Protein AF-A0A951N582-F1 (afdb_monomer_lite)

S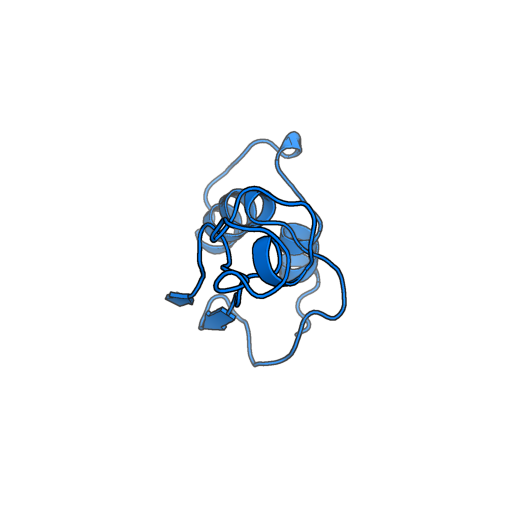econdary structure (DSSP, 8-state):
-EEE--S----TTSSSSSSS-SSSHHHH----EEEBTTB-S----S---GGGHHHHHHHHTT----GGG--HHHHHHHTT--

pLDDT: mean 84.68, std 11.53, range [45.84, 96.5]

Structure (mmCIF, N/CA/C/O backbone):
data_AF-A0A951N582-F1
#
_entry.id   AF-A0A951N582-F1
#
loop_
_atom_site.group_PDB
_atom_site.id
_atom_site.type_symbol
_atom_site.label_atom_id
_atom_site.label_alt_id
_atom_site.label_comp_id
_atom_site.label_asym_id
_atom_site.label_entity_id
_atom_site.label_seq_id
_atom_site.pdbx_PDB_ins_code
_atom_site.Cartn_x
_atom_site.Cartn_y
_atom_site.Cartn_z
_atom_site.occupancy
_atom_site.B_iso_or_equiv
_atom_site.auth_seq_id
_atom_site.auth_comp_id
_atom_site.auth_asym_id
_atom_site.auth_atom_id
_atom_site.pdbx_PDB_model_num
ATOM 1 N N . MET A 1 1 ? -7.967 -11.092 11.741 1.00 82.00 1 MET A N 1
ATOM 2 C CA . MET A 1 1 ? -7.524 -10.020 10.830 1.00 82.00 1 MET A CA 1
ATOM 3 C C . MET A 1 1 ? -6.549 -10.600 9.833 1.00 82.00 1 MET A C 1
ATOM 5 O O . MET A 1 1 ? -5.668 -11.339 10.252 1.00 82.00 1 MET A O 1
ATOM 9 N N . ILE A 1 2 ? -6.685 -10.248 8.561 1.00 88.75 2 ILE A N 1
ATOM 10 C CA . ILE A 1 2 ? -5.693 -10.521 7.523 1.00 88.75 2 ILE A CA 1
ATOM 11 C C . ILE A 1 2 ? -5.345 -9.184 6.867 1.00 88.75 2 ILE A C 1
ATOM 13 O O . ILE A 1 2 ? -6.246 -8.443 6.482 1.00 88.75 2 ILE A O 1
ATOM 17 N N . LEU A 1 3 ? -4.049 -8.897 6.750 1.00 90.62 3 LEU A N 1
ATOM 18 C CA . LEU A 1 3 ? -3.505 -7.789 5.970 1.00 90.62 3 LEU A CA 1
ATOM 19 C C . LEU A 1 3 ? -2.675 -8.379 4.831 1.00 90.62 3 LEU A C 1
ATOM 21 O O . LEU A 1 3 ? -1.731 -9.130 5.071 1.00 90.62 3 LEU A O 1
ATOM 25 N N . PHE A 1 4 ? -3.025 -8.024 3.600 1.00 93.56 4 PHE A N 1
ATOM 26 C CA . PHE A 1 4 ? -2.226 -8.294 2.413 1.00 93.56 4 PHE A CA 1
ATOM 27 C C . PHE A 1 4 ? -1.602 -6.987 1.933 1.00 93.56 4 PHE A C 1
ATOM 29 O O . PHE A 1 4 ? -2.325 -6.020 1.704 1.00 93.56 4 PHE A O 1
ATOM 36 N N . THR A 1 5 ? -0.279 -6.944 1.785 1.00 95.81 5 THR A N 1
ATOM 37 C CA . THR A 1 5 ? 0.427 -5.772 1.254 1.00 95.81 5 THR A CA 1
ATOM 38 C C . THR A 1 5 ? 1.801 -6.142 0.680 1.00 95.81 5 THR A C 1
ATOM 40 O O . THR A 1 5 ? 2.190 -7.311 0.703 1.00 95.81 5 THR A O 1
ATOM 43 N N . SER A 1 6 ? 2.532 -5.153 0.164 1.00 96.50 6 SER A N 1
ATOM 44 C CA . SER A 1 6 ? 3.923 -5.258 -0.291 1.00 96.50 6 SER A CA 1
ATOM 45 C C . SER A 1 6 ? 4.737 -4.083 0.253 1.00 96.50 6 SER A C 1
ATOM 47 O O . SER A 1 6 ? 4.195 -3.001 0.455 1.00 96.50 6 SER A O 1
ATOM 49 N N . ASP A 1 7 ? 6.040 -4.269 0.450 1.00 94.94 7 ASP A N 1
ATOM 50 C CA . ASP A 1 7 ? 6.959 -3.196 0.848 1.00 94.94 7 ASP A CA 1
ATOM 51 C C . ASP A 1 7 ? 7.138 -2.167 -0.277 1.00 94.94 7 ASP A C 1
ATOM 53 O O . ASP A 1 7 ? 7.140 -0.959 -0.048 1.00 94.94 7 ASP A O 1
ATOM 57 N N . HIS A 1 8 ? 7.257 -2.650 -1.513 1.00 95.38 8 HIS A N 1
ATOM 58 C CA . HIS A 1 8 ? 7.456 -1.837 -2.705 1.00 95.38 8 HIS A CA 1
ATOM 59 C C . HIS A 1 8 ? 6.841 -2.497 -3.944 1.00 95.38 8 HIS A C 1
ATOM 61 O O . HIS A 1 8 ? 6.500 -3.683 -3.941 1.00 95.38 8 HIS A O 1
ATOM 67 N N . ALA A 1 9 ? 6.727 -1.720 -5.026 1.00 95.38 9 ALA A N 1
ATOM 68 C CA . ALA A 1 9 ? 6.367 -2.222 -6.347 1.00 95.38 9 ALA A CA 1
ATOM 69 C C . ALA A 1 9 ? 7.601 -2.311 -7.264 1.00 95.38 9 ALA A C 1
ATOM 71 O O . ALA A 1 9 ? 8.734 -2.012 -6.876 1.00 95.38 9 ALA A O 1
ATOM 72 N N . CYS A 1 10 ? 7.385 -2.776 -8.489 1.00 94.69 10 CYS A N 1
ATOM 73 C CA . CYS A 1 10 ? 8.420 -2.968 -9.492 1.00 94.69 10 CYS A CA 1
ATOM 74 C C . CYS A 1 10 ? 7.866 -2.562 -10.853 1.00 94.69 10 CYS A C 1
ATOM 76 O O . CYS A 1 10 ? 6.849 -3.094 -11.297 1.00 94.69 10 CYS A O 1
ATOM 78 N N . HIS A 1 11 ? 8.569 -1.675 -11.555 1.00 94.50 11 HIS A N 1
ATOM 79 C CA . HIS A 1 11 ? 8.187 -1.296 -12.914 1.00 94.50 11 HIS A CA 1
ATOM 80 C C . HIS A 1 11 ? 8.783 -2.227 -13.978 1.00 94.50 11 HIS A C 1
ATOM 82 O O . HIS A 1 11 ? 8.719 -1.918 -15.168 1.00 94.50 11 HIS A O 1
ATOM 88 N N . PHE A 1 12 ? 9.441 -3.319 -13.579 1.00 94.81 12 PHE A N 1
ATOM 89 C CA . PHE A 1 12 ? 9.991 -4.342 -14.474 1.00 94.81 12 PHE A CA 1
ATOM 90 C C . PHE A 1 12 ? 10.875 -3.781 -15.602 1.00 94.81 12 PHE A C 1
ATOM 92 O O . PHE A 1 12 ? 10.736 -4.173 -16.756 1.00 94.81 12 PHE A O 1
ATOM 99 N N . ARG A 1 13 ? 11.767 -2.823 -15.295 1.00 93.25 13 ARG A N 1
ATOM 100 C CA . ARG A 1 13 ? 12.662 -2.178 -16.284 1.00 93.25 13 ARG A CA 1
ATOM 101 C C . ARG A 1 13 ? 11.961 -1.475 -17.461 1.00 93.25 13 ARG A C 1
ATOM 103 O O . ARG A 1 13 ? 12.599 -1.140 -18.448 1.00 93.25 13 ARG A O 1
ATOM 110 N N . THR A 1 14 ? 10.666 -1.163 -17.352 1.00 93.75 14 THR A N 1
ATOM 111 C CA . THR A 1 14 ? 9.908 -0.434 -18.395 1.00 93.75 14 THR A CA 1
ATOM 112 C C . THR A 1 14 ? 10.127 1.090 -18.428 1.00 93.75 14 THR A C 1
ATOM 114 O O . THR A 1 14 ? 9.457 1.792 -19.191 1.00 93.75 14 THR A O 1
ATOM 117 N N . ARG A 1 15 ? 11.006 1.642 -17.578 1.00 86.75 15 ARG A N 1
ATOM 118 C CA . ARG A 1 15 ? 11.236 3.097 -17.442 1.00 86.75 15 ARG A CA 1
ATOM 119 C C . ARG A 1 15 ? 12.717 3.452 -17.423 1.00 86.75 15 ARG A C 1
ATOM 121 O O . ARG A 1 15 ? 13.164 4.250 -18.236 1.00 86.75 15 ARG A O 1
ATOM 128 N N . ASN A 1 16 ? 13.471 2.836 -16.521 1.00 88.56 16 ASN A N 1
ATOM 129 C CA . ASN A 1 16 ? 14.926 2.927 -16.454 1.00 88.56 16 ASN A CA 1
ATOM 130 C C . ASN A 1 16 ? 15.544 1.516 -16.535 1.00 88.56 16 ASN A C 1
ATOM 132 O O . ASN A 1 16 ? 14.829 0.512 -16.538 1.00 88.56 16 ASN A O 1
ATOM 136 N N . ALA A 1 17 ? 16.875 1.433 -16.572 1.00 90.25 17 ALA A N 1
ATOM 137 C CA . ALA A 1 17 ? 17.613 0.166 -16.579 1.00 90.25 17 ALA A CA 1
ATOM 138 C C . ALA A 1 17 ? 17.616 -0.568 -15.213 1.00 90.25 17 ALA A C 1
ATOM 140 O O . ALA A 1 17 ? 18.486 -1.397 -14.945 1.00 90.25 17 ALA A O 1
ATOM 141 N N . GLU A 1 18 ? 16.643 -0.284 -14.345 1.00 91.12 18 GLU A N 1
ATOM 142 C CA . GLU A 1 18 ? 16.491 -0.836 -13.004 1.00 91.12 18 GLU A CA 1
ATOM 143 C C . GLU A 1 18 ? 15.071 -1.380 -12.745 1.00 91.12 18 GLU A C 1
ATOM 145 O O . GLU A 1 18 ? 14.188 -1.287 -13.588 1.00 91.12 18 GLU A O 1
ATOM 150 N N . TYR A 1 19 ? 14.842 -2.037 -11.604 1.00 91.56 19 TYR A N 1
ATOM 151 C CA . TYR A 1 19 ? 13.545 -2.648 -11.272 1.00 91.56 19 TYR A CA 1
ATOM 152 C C . TYR A 1 19 ? 12.678 -1.767 -10.365 1.00 91.56 19 TYR A C 1
ATOM 154 O O . TYR A 1 19 ? 11.458 -1.729 -10.521 1.00 91.56 19 TYR A O 1
ATOM 162 N N . LYS A 1 20 ? 13.319 -1.089 -9.409 1.00 91.81 20 LYS A N 1
ATOM 163 C CA . LYS A 1 20 ? 12.707 -0.225 -8.394 1.00 91.81 20 LYS A CA 1
ATOM 164 C C . LYS A 1 20 ? 13.585 1.017 -8.184 1.00 91.81 20 LYS A C 1
ATOM 166 O O . LYS A 1 20 ? 14.336 1.375 -9.084 1.00 91.81 20 LYS A O 1
ATOM 171 N N . ARG A 1 21 ? 13.474 1.689 -7.028 1.00 93.56 21 ARG A N 1
ATOM 172 C CA . ARG A 1 21 ? 14.235 2.913 -6.676 1.00 93.56 21 A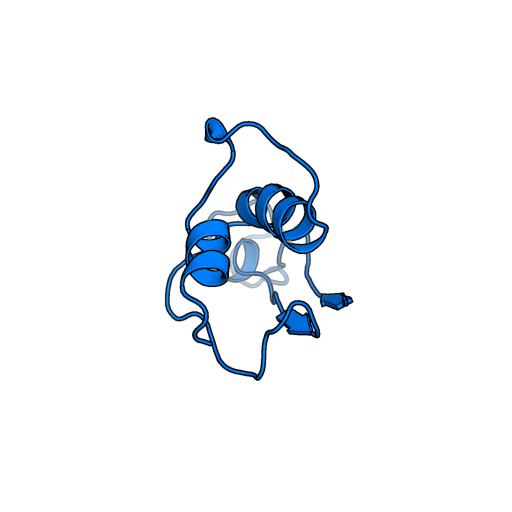RG A CA 1
ATOM 173 C C . ARG A 1 21 ? 13.993 4.085 -7.638 1.00 93.56 21 ARG A C 1
ATOM 175 O O . ARG A 1 21 ? 14.909 4.749 -8.108 1.00 93.56 21 ARG A O 1
ATOM 182 N N . SER A 1 22 ? 12.721 4.358 -7.898 1.00 92.31 22 SER A N 1
ATOM 183 C CA . SER A 1 22 ? 12.264 5.498 -8.695 1.00 92.31 22 SER A CA 1
ATOM 184 C C . SER A 1 22 ? 10.944 6.020 -8.138 1.00 92.31 22 SER A C 1
ATOM 186 O O . SER A 1 22 ? 10.158 5.215 -7.643 1.00 92.31 22 SER A O 1
ATOM 188 N N . CYS A 1 23 ? 10.624 7.295 -8.348 1.00 93.06 23 CYS A N 1
ATOM 189 C CA . CYS A 1 23 ? 9.342 7.882 -7.931 1.00 93.06 23 CYS A CA 1
ATOM 190 C C . CYS A 1 23 ? 8.170 7.595 -8.891 1.00 93.06 23 CYS A C 1
ATOM 192 O O . CYS A 1 23 ? 7.132 8.238 -8.799 1.00 93.06 23 CYS A O 1
ATOM 194 N N . HIS A 1 24 ? 8.325 6.674 -9.845 1.00 94.12 24 HIS A N 1
ATOM 195 C CA . HIS A 1 24 ? 7.225 6.264 -10.715 1.00 94.12 24 HIS A CA 1
ATOM 196 C C . HIS A 1 24 ? 6.175 5.472 -9.935 1.00 94.12 24 HIS A C 1
ATOM 198 O O . HIS A 1 24 ? 6.540 4.609 -9.139 1.00 94.12 24 HIS A O 1
ATOM 204 N N . ASP A 1 25 ? 4.896 5.672 -10.258 1.00 93.81 25 ASP A N 1
ATOM 205 C CA . ASP A 1 25 ? 3.773 4.931 -9.664 1.00 93.81 25 ASP A CA 1
ATOM 206 C C . ASP A 1 25 ? 3.996 3.418 -9.663 1.00 93.81 25 ASP A C 1
ATOM 208 O O . ASP A 1 25 ? 3.782 2.761 -8.650 1.00 93.81 25 ASP A O 1
ATOM 212 N N . ALA A 1 26 ? 4.529 2.869 -10.756 1.00 93.75 26 ALA A N 1
ATOM 213 C CA . ALA A 1 26 ? 4.836 1.445 -10.881 1.00 93.75 26 ALA A CA 1
ATOM 214 C C . ALA A 1 26 ? 5.925 0.929 -9.907 1.00 93.75 26 ALA A C 1
ATOM 216 O O . ALA A 1 26 ? 6.108 -0.278 -9.793 1.00 93.75 26 ALA A O 1
ATOM 217 N N . SER A 1 27 ? 6.636 1.814 -9.202 1.00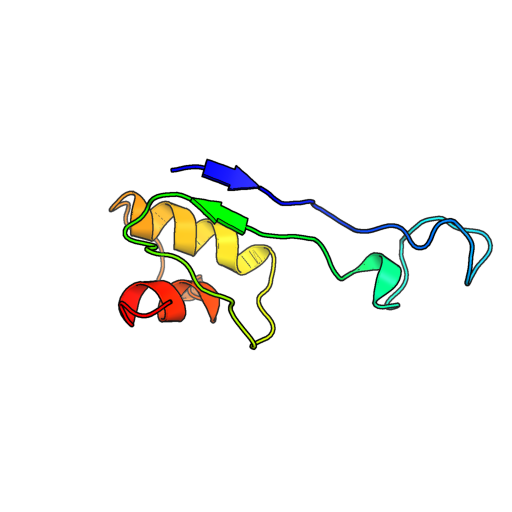 95.25 27 SER A N 1
ATOM 218 C CA . SER A 1 27 ? 7.622 1.482 -8.160 1.00 95.25 27 SER A CA 1
ATOM 219 C C . SER A 1 27 ? 7.133 1.774 -6.737 1.00 95.25 27 SER A C 1
ATOM 221 O O . SER A 1 27 ? 7.689 1.213 -5.793 1.00 95.25 27 SER A O 1
ATOM 223 N N . ILE A 1 28 ? 6.114 2.627 -6.567 1.00 94.75 28 ILE A N 1
ATOM 224 C CA . ILE A 1 28 ? 5.662 3.108 -5.246 1.00 94.75 28 ILE A CA 1
ATOM 225 C C . ILE A 1 28 ? 4.223 2.707 -4.888 1.00 94.75 28 ILE A C 1
ATOM 227 O O . ILE A 1 28 ? 3.880 2.685 -3.711 1.00 94.75 28 ILE A O 1
ATOM 231 N N . ARG A 1 29 ? 3.370 2.381 -5.868 1.00 95.19 29 ARG A N 1
ATOM 232 C CA . ARG A 1 29 ? 1.980 1.965 -5.631 1.00 95.19 29 ARG A CA 1
ATOM 233 C C . ARG A 1 29 ? 1.933 0.461 -5.399 1.00 95.19 29 ARG A C 1
ATOM 235 O O . ARG A 1 29 ? 2.144 -0.319 -6.324 1.00 95.19 29 ARG A O 1
ATOM 242 N N . VAL A 1 30 ? 1.635 0.067 -4.168 1.00 96.44 30 VAL A N 1
ATOM 243 C CA . VAL A 1 30 ? 1.519 -1.335 -3.755 1.00 96.44 30 VAL A CA 1
ATOM 244 C C . VAL A 1 30 ? 0.055 -1.730 -3.560 1.00 96.44 30 VAL A C 1
ATOM 246 O O . VAL A 1 30 ? -0.754 -0.885 -3.165 1.00 96.44 30 VAL A O 1
ATOM 249 N N . PRO A 1 31 ? -0.320 -2.990 -3.840 1.00 94.81 31 PRO A N 1
ATOM 250 C CA . PRO A 1 31 ? -1.626 -3.492 -3.443 1.00 94.81 31 PRO A CA 1
ATOM 251 C C . PRO A 1 31 ? -1.688 -3.566 -1.915 1.00 94.81 31 PRO A C 1
ATOM 253 O O . PRO A 1 31 ? -0.741 -4.032 -1.289 1.00 94.81 31 PRO A O 1
ATOM 256 N N . THR A 1 32 ? -2.807 -3.145 -1.329 1.00 92.94 32 THR A N 1
ATOM 257 C CA . THR A 1 32 ? -3.064 -3.257 0.111 1.00 92.94 32 THR A CA 1
ATOM 258 C C . THR A 1 32 ? -4.529 -3.611 0.323 1.00 92.94 32 THR A C 1
ATOM 260 O O . THR A 1 32 ? -5.402 -2.949 -0.236 1.00 92.94 32 THR A O 1
ATOM 263 N N . ALA A 1 33 ? -4.801 -4.649 1.111 1.00 91.12 33 ALA A N 1
ATOM 264 C CA . ALA A 1 33 ? -6.151 -5.090 1.440 1.00 91.12 33 ALA A CA 1
ATOM 265 C C . ALA A 1 33 ? -6.235 -5.597 2.884 1.00 91.12 33 ALA A C 1
ATOM 267 O O . ALA A 1 33 ? -5.312 -6.250 3.378 1.00 91.12 33 ALA A O 1
ATOM 268 N N . PHE A 1 34 ? -7.373 -5.334 3.523 1.00 87.56 34 PHE A N 1
ATOM 269 C CA . PHE A 1 34 ? -7.704 -5.799 4.866 1.00 87.56 34 PHE A CA 1
ATOM 270 C C . PHE A 1 34 ? -8.914 -6.729 4.817 1.00 87.56 34 PHE A C 1
ATOM 272 O O . PHE A 1 34 ? -9.827 -6.536 4.019 1.00 87.56 34 PHE A O 1
ATOM 279 N N . CYS A 1 35 ? -8.926 -7.732 5.689 1.00 86.44 35 CYS A N 1
ATOM 280 C CA . CYS A 1 35 ? -10.087 -8.581 5.930 1.00 86.44 35 CYS A CA 1
ATOM 281 C C . CYS A 1 35 ? -10.241 -8.840 7.437 1.00 86.44 35 CYS A C 1
ATOM 283 O O . CYS A 1 35 ? -9.289 -9.238 8.123 1.00 86.44 35 CYS A O 1
ATOM 285 N N . GLY A 1 36 ? -11.451 -8.644 7.962 1.00 77.06 36 GLY A N 1
ATOM 286 C CA . GLY A 1 36 ? -11.714 -8.552 9.405 1.00 77.06 36 GLY A CA 1
ATOM 287 C C . GLY A 1 36 ? -11.519 -7.122 9.925 1.00 77.06 36 GLY A C 1
ATOM 288 O O . GLY A 1 36 ? -11.401 -6.220 9.116 1.00 77.06 36 GLY A O 1
ATOM 289 N N . LEU A 1 37 ? -11.474 -6.899 11.249 1.00 73.81 37 LEU A N 1
ATOM 290 C CA . LEU A 1 37 ? -11.412 -5.548 11.865 1.00 73.81 37 LEU A CA 1
ATOM 291 C C . LEU A 1 37 ? -12.680 -4.688 11.685 1.00 73.81 37 LEU A C 1
ATOM 293 O O . LEU A 1 37 ? -12.596 -3.468 11.636 1.00 73.81 37 LEU A O 1
ATOM 297 N N . ASN A 1 38 ? -13.859 -5.312 11.609 1.00 70.06 38 ASN A N 1
ATOM 298 C CA . ASN A 1 38 ? -15.132 -4.636 11.304 1.00 70.06 38 ASN A CA 1
ATOM 299 C C . ASN A 1 38 ? -15.185 -3.991 9.904 1.00 70.06 38 ASN A C 1
ATOM 301 O O . ASN A 1 38 ? -16.075 -3.191 9.641 1.00 70.06 38 ASN A O 1
ATOM 305 N N . PHE A 1 39 ? -14.260 -4.341 9.001 1.00 73.00 39 PHE A N 1
ATOM 306 C CA . PHE A 1 39 ? -14.398 -4.017 7.584 1.00 73.00 39 PHE A CA 1
ATOM 307 C C . PHE A 1 39 ? -15.406 -4.978 6.944 1.00 73.00 39 PHE A C 1
ATOM 309 O O . PHE A 1 39 ? -15.166 -6.187 6.891 1.00 73.00 39 PHE A O 1
ATOM 316 N N . GLU A 1 40 ? -16.518 -4.428 6.461 1.00 72.31 40 GLU A N 1
ATOM 317 C CA . GLU A 1 40 ? -17.587 -5.158 5.763 1.00 72.31 40 GLU A CA 1
ATOM 318 C C . GLU A 1 40 ? -17.373 -5.162 4.234 1.00 72.31 40 GLU A C 1
ATOM 320 O O . GLU A 1 40 ? -18.060 -5.870 3.498 1.00 72.31 40 GLU A O 1
ATOM 325 N N . GLY A 1 41 ? -16.391 -4.405 3.735 1.00 76.94 41 GLY A N 1
ATOM 326 C CA . GLY A 1 41 ? -16.043 -4.341 2.321 1.00 76.94 41 GLY A CA 1
ATOM 327 C C . GLY A 1 41 ? -15.401 -3.007 1.958 1.00 76.94 41 GLY A C 1
ATOM 328 O O . GLY A 1 41 ? -14.746 -2.382 2.781 1.00 76.94 41 GLY A O 1
ATOM 329 N N . GLY A 1 42 ? -15.546 -2.597 0.698 1.00 85.56 42 GLY A N 1
ATOM 330 C CA . GLY A 1 42 ? -15.225 -1.236 0.271 1.00 85.56 42 GLY A CA 1
ATOM 331 C C . GLY A 1 42 ? -13.826 -1.005 -0.300 1.00 85.56 42 GLY A C 1
ATOM 332 O O . GLY A 1 42 ? -13.014 -1.912 -0.491 1.00 85.56 42 GLY A O 1
ATOM 333 N N . GLN A 1 43 ? -13.579 0.258 -0.650 1.00 85.88 43 GLN A N 1
ATOM 334 C CA . GLN A 1 43 ? -12.326 0.718 -1.239 1.00 85.88 43 GLN A CA 1
ATOM 335 C C . GLN A 1 43 ? -12.009 2.138 -0.765 1.00 85.88 43 GLN A C 1
ATOM 337 O O . GLN A 1 43 ? -12.770 3.072 -1.023 1.00 85.88 43 GLN A O 1
ATOM 342 N N . ALA A 1 44 ? -10.835 2.316 -0.159 1.00 83.31 44 ALA A N 1
ATOM 343 C CA . ALA A 1 44 ? -10.288 3.640 0.109 1.00 83.31 44 ALA A CA 1
ATOM 344 C C . ALA A 1 44 ? -9.897 4.325 -1.213 1.00 83.31 44 ALA A C 1
ATOM 346 O O . ALA A 1 44 ? -9.143 3.772 -2.019 1.00 83.31 44 ALA A O 1
ATOM 347 N N . ARG A 1 45 ? -10.427 5.531 -1.451 1.00 86.88 45 ARG A N 1
ATOM 348 C CA . ARG A 1 45 ? -10.116 6.339 -2.650 1.00 86.88 45 ARG A CA 1
ATOM 349 C C . ARG A 1 45 ? -8.964 7.315 -2.438 1.00 86.88 45 ARG A C 1
ATOM 351 O O . ARG A 1 45 ? -8.393 7.815 -3.404 1.00 86.88 45 ARG A O 1
ATOM 358 N N . GLU A 1 46 ? -8.641 7.586 -1.187 1.00 86.56 46 GLU A N 1
ATOM 359 C CA . GLU A 1 46 ? -7.540 8.447 -0.782 1.00 86.56 46 GLU A CA 1
ATOM 360 C C . GLU A 1 46 ? -6.192 7.728 -0.821 1.00 86.56 46 GLU A C 1
ATOM 362 O O . GLU A 1 46 ? -6.099 6.498 -0.803 1.00 86.56 46 GLU A O 1
ATOM 367 N N . MET A 1 47 ? -5.120 8.514 -0.920 1.00 88.62 47 MET A N 1
ATOM 368 C CA . MET A 1 47 ? -3.775 7.969 -0.814 1.00 88.62 47 MET A CA 1
ATOM 369 C C . MET A 1 47 ? -3.456 7.679 0.647 1.00 88.62 47 MET A C 1
ATOM 371 O O . MET A 1 47 ? -3.436 8.585 1.473 1.00 88.62 47 MET A O 1
ATOM 375 N N . VAL A 1 48 ? -3.152 6.415 0.917 1.00 89.69 48 VAL A N 1
ATOM 376 C CA . VAL A 1 48 ? -2.636 5.931 2.197 1.00 89.69 48 VAL A CA 1
ATOM 377 C C . VAL A 1 48 ? -1.195 5.466 2.022 1.00 89.69 48 VAL A C 1
ATOM 379 O O . VAL A 1 48 ? -0.773 5.106 0.917 1.00 89.69 48 VAL A O 1
ATOM 382 N N . SER A 1 49 ? -0.434 5.484 3.108 1.00 91.50 49 SER A N 1
ATOM 383 C CA . SER A 1 49 ? 0.975 5.111 3.140 1.00 91.50 49 SER A CA 1
ATOM 384 C C . SER A 1 49 ? 1.198 3.832 3.945 1.00 91.50 49 SER A C 1
ATOM 386 O O . SER A 1 49 ? 0.440 3.500 4.853 1.00 91.50 49 SER A O 1
ATOM 388 N N . LEU A 1 50 ? 2.294 3.125 3.654 1.00 92.62 50 LEU A N 1
ATOM 389 C CA . LEU A 1 50 ? 2.710 1.947 4.423 1.00 92.62 50 LEU A CA 1
ATOM 390 C C . LEU A 1 50 ? 2.960 2.263 5.902 1.00 92.62 50 LEU A C 1
ATOM 392 O O . LEU A 1 50 ? 2.775 1.394 6.751 1.00 92.62 50 LEU A O 1
ATOM 396 N N . VAL A 1 51 ? 3.350 3.501 6.222 1.00 91.31 51 VAL A N 1
ATOM 397 C CA . VAL A 1 51 ? 3.545 3.926 7.618 1.00 91.31 51 VAL A CA 1
ATOM 398 C C . VAL A 1 51 ? 2.235 3.937 8.405 1.00 91.31 51 VAL A C 1
ATOM 400 O O . VAL A 1 51 ? 2.262 3.713 9.611 1.00 91.31 51 VAL A O 1
ATOM 403 N N . ASP A 1 52 ? 1.098 4.091 7.722 1.00 89.31 52 ASP A N 1
ATOM 404 C CA . ASP A 1 52 ? -0.220 4.127 8.352 1.00 89.31 52 ASP A CA 1
ATOM 405 C C . ASP A 1 52 ? -0.712 2.719 8.735 1.00 89.31 52 ASP A C 1
ATOM 407 O O . ASP A 1 52 ? -1.665 2.579 9.497 1.00 89.31 52 ASP A O 1
ATOM 411 N N . LEU A 1 53 ? -0.061 1.655 8.243 1.00 89.50 53 LEU A N 1
ATOM 412 C CA . LEU A 1 53 ? -0.439 0.273 8.554 1.00 89.50 53 LEU A CA 1
ATOM 413 C C . LEU A 1 53 ? -0.179 -0.073 10.023 1.00 89.50 53 LEU A C 1
ATOM 415 O O . LEU A 1 53 ? -0.998 -0.732 10.650 1.00 89.50 53 LEU A O 1
ATOM 419 N N . SER A 1 54 ? 0.946 0.370 10.586 1.00 89.75 54 SER A N 1
ATOM 420 C CA . SER A 1 54 ? 1.303 0.084 11.982 1.00 89.75 54 SER A CA 1
ATOM 421 C C . SER A 1 54 ? 0.263 0.602 12.995 1.00 89.75 54 SER A C 1
ATOM 423 O O . SER A 1 54 ? -0.280 -0.218 13.739 1.00 89.75 54 SER A O 1
ATOM 425 N N . PRO A 1 55 ? -0.085 1.907 13.025 1.00 88.00 55 PRO A N 1
ATOM 426 C CA . PRO A 1 55 ? -1.116 2.421 13.934 1.00 88.00 55 PRO A CA 1
ATOM 427 C C . PRO A 1 55 ? -2.491 1.787 13.662 1.00 88.00 55 PRO A C 1
ATOM 429 O O . PRO A 1 55 ? -3.185 1.424 14.603 1.00 88.00 55 PRO A O 1
ATOM 432 N N . CYS A 1 56 ? -2.849 1.545 12.396 1.00 85.00 56 CYS A N 1
ATOM 433 C CA . CYS A 1 56 ? -4.078 0.853 11.990 1.00 85.00 56 CYS A CA 1
ATOM 434 C C . CYS A 1 56 ? -4.192 -0.555 12.618 1.00 85.00 56 CYS A C 1
ATOM 436 O O . CYS A 1 56 ? -5.202 -0.899 13.2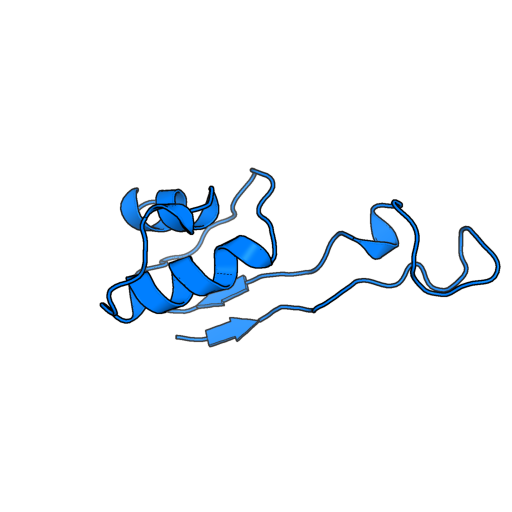36 1.00 85.00 56 CYS A O 1
ATOM 438 N N . LEU A 1 57 ? -3.125 -1.359 12.543 1.00 86.50 57 LEU A N 1
ATOM 439 C CA . LEU A 1 57 ? -3.085 -2.700 13.136 1.00 86.50 57 LEU A CA 1
ATOM 440 C C . LEU A 1 57 ? -3.154 -2.665 14.668 1.00 86.50 57 LEU A C 1
ATOM 442 O O . LEU A 1 57 ? -3.829 -3.503 15.267 1.00 86.50 57 LEU A O 1
ATOM 446 N N . LEU A 1 58 ? -2.457 -1.716 15.302 1.00 88.00 58 LEU A N 1
ATOM 447 C CA . LEU A 1 58 ? -2.460 -1.564 16.758 1.00 88.00 58 LEU A CA 1
ATOM 448 C C . LEU A 1 58 ? -3.838 -1.121 17.265 1.00 88.00 58 LEU A C 1
ATOM 450 O O . LEU A 1 58 ? -4.363 -1.743 18.189 1.00 88.00 58 LEU A O 1
ATOM 454 N N . GLY A 1 59 ? -4.458 -0.131 16.617 1.00 83.00 59 GLY A N 1
ATOM 455 C CA . GLY A 1 59 ? -5.810 0.331 16.928 1.00 83.00 59 GLY A CA 1
ATOM 456 C C . GLY A 1 59 ? -6.853 -0.776 16.773 1.00 83.00 59 GLY A C 1
ATOM 457 O O . GLY A 1 59 ? -7.650 -1.009 17.679 1.00 83.00 59 GLY A O 1
ATOM 458 N N . GLY A 1 60 ? -6.790 -1.550 15.684 1.00 81.00 60 GLY A N 1
ATOM 459 C CA . GLY A 1 60 ? -7.678 -2.698 15.479 1.00 81.00 60 GLY A CA 1
ATOM 460 C C . GLY A 1 60 ? -7.461 -3.870 16.446 1.00 81.00 60 GLY A C 1
ATOM 461 O O . GLY A 1 60 ? -8.354 -4.700 16.608 1.00 81.00 60 GLY A O 1
ATOM 462 N N . ALA A 1 61 ? -6.297 -3.943 17.097 1.00 85.44 61 ALA A N 1
ATOM 463 C CA . ALA A 1 61 ? -5.995 -4.899 18.162 1.00 85.44 61 ALA A CA 1
ATOM 464 C C . ALA A 1 61 ? -6.245 -4.331 19.575 1.00 85.44 61 ALA A C 1
ATOM 466 O O . ALA A 1 61 ? -5.932 -5.002 20.560 1.00 85.44 61 ALA A O 1
ATOM 467 N N . SER A 1 62 ? -6.786 -3.112 19.687 1.00 85.25 62 SER A N 1
ATOM 468 C CA . SER A 1 62 ? -6.973 -2.388 20.952 1.00 85.25 62 SER A CA 1
ATOM 469 C C . SER A 1 62 ? -5.671 -2.181 21.743 1.00 85.25 62 SER A C 1
ATOM 471 O O . SER A 1 62 ? -5.673 -2.181 22.975 1.00 85.25 62 SER A O 1
ATOM 473 N N . ILE A 1 63 ? -4.543 -2.014 21.045 1.00 88.94 63 ILE A N 1
ATOM 474 C CA . ILE A 1 63 ? -3.224 -1.753 21.633 1.00 88.94 63 ILE A CA 1
ATOM 475 C C . ILE A 1 63 ? -2.928 -0.255 21.551 1.00 88.94 63 ILE A C 1
ATOM 477 O O . ILE A 1 63 ? -2.930 0.332 20.471 1.00 88.94 63 ILE A O 1
ATOM 481 N N . CYS A 1 64 ? -2.615 0.366 22.689 1.00 87.19 64 CYS A N 1
ATOM 482 C CA . CYS A 1 64 ? -2.260 1.783 22.743 1.00 87.19 64 CYS A CA 1
ATOM 483 C C . CYS A 1 64 ? -0.980 2.094 21.947 1.00 87.19 64 CYS A C 1
ATOM 485 O O . CYS A 1 64 ? 0.042 1.425 22.110 1.00 87.19 64 CYS A O 1
ATOM 487 N N . HIS A 1 65 ? -1.002 3.180 21.175 1.00 85.19 65 HIS A N 1
ATOM 488 C CA . HIS A 1 65 ? 0.161 3.758 20.498 1.00 85.19 65 HIS A CA 1
ATOM 489 C C . HIS A 1 65 ? 0.154 5.293 20.608 1.00 85.19 65 HIS A C 1
ATOM 491 O O . HIS A 1 65 ? -0.878 5.891 20.925 1.00 85.19 65 HIS A O 1
ATOM 497 N N . PRO A 1 66 ? 1.295 5.967 20.368 1.00 86.56 66 PRO A N 1
ATOM 498 C CA . PRO A 1 66 ? 1.332 7.422 20.285 1.00 86.56 66 PRO A CA 1
ATOM 499 C C . PRO A 1 66 ? 0.407 7.941 19.177 1.00 86.56 66 PRO A C 1
ATOM 501 O O . PRO A 1 66 ? 0.498 7.481 18.041 1.00 86.56 66 PRO A O 1
ATOM 504 N N . LYS A 1 67 ? -0.421 8.951 19.480 1.00 80.31 67 LYS A N 1
ATOM 505 C CA . LYS A 1 67 ? -1.302 9.607 18.489 1.00 80.31 67 LYS A CA 1
ATOM 506 C C . LYS A 1 67 ? -0.544 10.290 17.349 1.00 80.31 67 LYS A C 1
ATOM 508 O O . LYS A 1 67 ? -1.088 10.517 16.281 1.00 80.31 67 LYS A O 1
ATOM 513 N N . SER A 1 68 ? 0.731 10.619 17.561 1.00 85.00 68 SER A N 1
ATOM 514 C CA . SER A 1 68 ? 1.609 11.155 16.513 1.00 85.00 68 SER A CA 1
ATOM 515 C C . SER A 1 68 ? 1.838 10.181 15.359 1.00 85.00 68 SER A C 1
ATOM 517 O O . SER A 1 68 ? 2.340 10.593 14.319 1.00 85.00 68 SER A O 1
ATOM 519 N N . ASN A 1 69 ? 1.535 8.898 15.562 1.00 79.56 69 ASN A N 1
ATOM 520 C CA . ASN A 1 69 ? 1.703 7.873 14.547 1.00 79.56 69 ASN A CA 1
ATOM 521 C C . ASN A 1 69 ? 0.473 7.759 13.641 1.00 79.56 69 ASN A C 1
ATOM 523 O O . ASN A 1 69 ? 0.567 7.074 12.631 1.00 79.56 69 ASN A O 1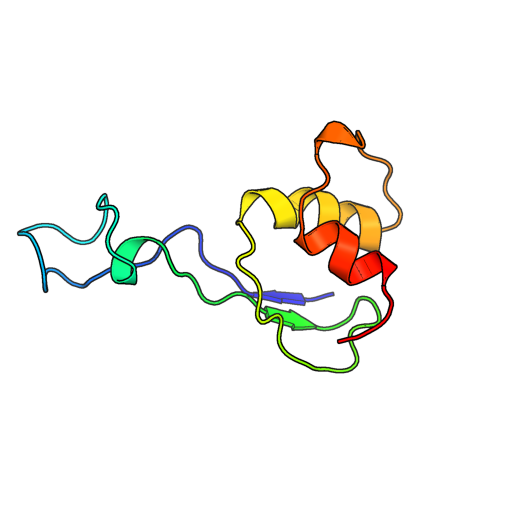
ATOM 527 N N . ASP A 1 70 ? -0.646 8.407 13.978 1.00 79.38 70 ASP A N 1
ATOM 528 C CA . ASP A 1 70 ? -1.910 8.247 13.262 1.00 79.38 70 ASP A CA 1
ATOM 529 C C . ASP A 1 70 ? -1.861 8.955 11.914 1.00 79.38 70 ASP A C 1
ATOM 531 O O . ASP A 1 70 ? -1.731 10.177 11.823 1.00 79.38 70 ASP A O 1
ATOM 535 N N . GLY A 1 71 ? -1.965 8.157 10.856 1.00 78.19 71 GLY A N 1
ATOM 536 C CA . GLY A 1 71 ? -2.117 8.632 9.490 1.00 78.19 71 GLY A CA 1
ATOM 537 C C . GLY A 1 71 ? -3.556 8.510 8.984 1.00 78.19 71 GLY A C 1
ATOM 538 O O . GLY A 1 71 ? -4.436 8.031 9.706 1.00 78.19 71 GLY A O 1
ATOM 539 N N . PRO A 1 72 ? -3.811 8.889 7.719 1.00 78.31 72 PRO A N 1
ATOM 540 C CA . PRO A 1 72 ? -5.145 8.859 7.110 1.00 78.31 72 PRO A CA 1
ATOM 541 C C . PRO A 1 72 ? -5.870 7.512 7.262 1.00 78.31 72 PRO A C 1
ATOM 543 O O . PRO A 1 72 ? -7.069 7.471 7.522 1.00 78.31 72 PRO A O 1
ATOM 546 N N . LEU A 1 73 ? -5.136 6.397 7.193 1.00 77.44 73 LEU A N 1
ATOM 547 C CA . LEU A 1 73 ? -5.719 5.061 7.334 1.00 77.44 73 LEU A CA 1
ATOM 548 C C . LEU A 1 73 ? -6.276 4.770 8.737 1.00 77.44 73 LEU A C 1
ATOM 550 O O . LEU A 1 73 ? -7.257 4.041 8.856 1.00 77.44 73 LEU A O 1
ATOM 554 N N . ALA A 1 74 ? -5.678 5.324 9.795 1.00 71.44 74 ALA A N 1
ATOM 555 C CA . ALA A 1 74 ? -6.194 5.154 11.154 1.00 71.44 74 ALA A CA 1
ATOM 556 C C . ALA A 1 74 ? -7.543 5.880 11.325 1.00 71.44 74 ALA A C 1
ATOM 558 O O . ALA A 1 74 ? -8.463 5.340 11.935 1.00 71.44 74 ALA A O 1
ATOM 559 N N . LEU A 1 75 ? -7.703 7.050 10.693 1.00 66.62 75 LEU A N 1
ATOM 560 C CA . LEU A 1 75 ? -8.970 7.792 10.660 1.00 66.62 75 LEU A CA 1
ATOM 561 C C . LEU A 1 75 ? -10.075 7.041 9.902 1.00 66.62 75 LEU A C 1
ATOM 563 O O . LEU A 1 75 ? -11.231 7.066 10.325 1.00 66.62 75 LEU A O 1
ATOM 567 N N . LEU A 1 76 ? -9.735 6.328 8.821 1.00 65.12 76 LEU A N 1
ATOM 568 C CA . LEU A 1 76 ? -10.695 5.485 8.093 1.00 65.12 76 LEU A CA 1
ATOM 569 C C . LEU A 1 76 ? -11.280 4.366 8.963 1.00 65.12 76 LEU A C 1
ATOM 571 O O . LEU A 1 76 ? -12.426 3.970 8.761 1.00 65.12 76 LEU A O 1
ATOM 575 N N . MET A 1 77 ? -10.518 3.874 9.941 1.00 64.50 77 MET A N 1
ATOM 576 C CA . MET A 1 77 ? -11.002 2.859 10.875 1.00 64.50 77 MET A CA 1
ATOM 577 C C . MET A 1 77 ? -11.956 3.419 11.929 1.00 64.50 77 MET A C 1
ATOM 579 O O . MET A 1 77 ? -12.928 2.754 12.281 1.00 64.50 77 MET A O 1
ATOM 583 N N . GLU A 1 78 ? -11.703 4.631 12.429 1.00 59.44 78 GLU A N 1
ATOM 584 C CA . GLU A 1 78 ? -12.586 5.285 13.405 1.00 59.44 78 GLU A CA 1
ATOM 585 C C . GLU A 1 78 ? -13.925 5.712 12.787 1.00 59.44 78 GLU A C 1
ATOM 587 O O . GLU A 1 78 ? -14.944 5.742 13.477 1.00 59.44 78 GLU A O 1
ATOM 592 N N . ALA A 1 79 ? -13.949 6.002 11.483 1.00 54.69 79 ALA A N 1
ATOM 593 C CA . ALA A 1 79 ? -15.145 6.454 10.774 1.00 54.69 79 ALA A CA 1
ATOM 594 C C . ALA A 1 79 ? -16.196 5.352 10.518 1.00 54.69 79 ALA A C 1
ATOM 596 O O . ALA A 1 79 ? -17.294 5.666 10.060 1.00 54.69 79 ALA A O 1
ATOM 597 N N . GLY A 1 80 ? -15.896 4.076 10.803 1.00 48.72 80 GLY A N 1
ATOM 598 C CA . GLY A 1 80 ? -16.868 2.978 10.725 1.00 48.72 80 GLY A CA 1
ATOM 599 C C . GLY A 1 80 ? -17.559 2.824 9.364 1.00 48.72 80 GLY A C 1
ATOM 600 O O . GLY A 1 80 ? -18.736 2.474 9.313 1.00 48.72 80 GLY A O 1
ATOM 601 N N . SER A 1 81 ? -16.893 3.154 8.255 1.00 45.84 81 SER A N 1
ATOM 602 C CA . SER A 1 81 ? -17.509 3.121 6.923 1.00 45.84 81 SER A CA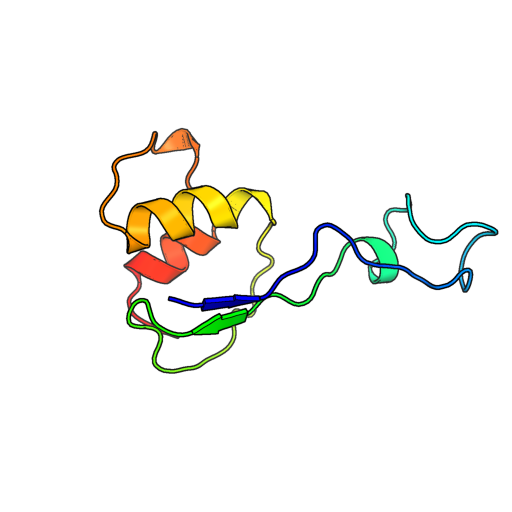 1
ATOM 603 C C . SER A 1 81 ? -16.481 2.882 5.821 1.00 45.84 81 SER A C 1
ATOM 605 O O . SER A 1 81 ? -15.948 3.827 5.238 1.00 45.84 81 SER A O 1
ATOM 607 N N . VAL A 1 82 ? -16.261 1.605 5.504 1.00 46.62 82 VAL A N 1
ATOM 608 C CA . VAL A 1 82 ? -15.886 1.137 4.161 1.00 46.62 82 VAL A CA 1
ATOM 609 C C . VAL A 1 82 ? -16.586 -0.183 3.877 1.00 46.62 82 VAL A C 1
ATOM 611 O O . VAL A 1 82 ? -16.642 -1.027 4.802 1.00 46.62 82 VAL A O 1
#

Sequence (82 aa):
MILFTSDHACHFRTRNAEYKRSCHDASIRVPTAFCGLNFEGGQAREMVSLVDLSPCLLGGASICHPKSNDGPLALLMEAGSV

Foldseek 3Di:
DDKDKDPWAFPPCPPHVDTEDDPDCRTHPMDIDDDDLLDPDDDDPDDDHPLQVVLCVCVSVVHDDDPVSHDPNNVVSVVSDD

Radius of gyration: 14.76 Å; chains: 1; bounding box: 35×22×41 Å